Protein AF-A0A2Z6NY82-F1 (afdb_monomer_lite)

Sequence (101 aa):
MTLNSNGKTRANRGSATDPQSLYARKRREKINERLRTLQNLVPNGTKVDISTMLEDAIHYVKFLQLQIKLLSSDDMWMYAAIAYNGLDIGVNLNQKISPPP

Foldseek 3Di:
DDDDPPPPPPPDPDDPPDPVSVVVVVVVVVVVVVLVVLLVVFVNSVVDDPVVSVVSSVVVVVVVVVVVVCVVDPPNVVVVVVVVPDDPPPPPVPDPPDDDD

Structure (mmCIF, N/CA/C/O backbone):
data_AF-A0A2Z6NY82-F1
#
_entry.id   AF-A0A2Z6NY82-F1
#
loop_
_atom_site.group_PDB
_atom_site.id
_atom_site.type_symbol
_atom_site.label_atom_id
_atom_site.label_alt_id
_atom_site.label_comp_id
_atom_site.label_asym_id
_atom_site.label_entity_id
_atom_site.label_seq_id
_atom_site.pdbx_PDB_ins_code
_atom_site.Cartn_x
_atom_site.Cartn_y
_atom_site.Cartn_z
_atom_site.occupancy
_atom_site.B_iso_or_equiv
_atom_site.auth_seq_id
_atom_site.auth_comp_id
_atom_site.auth_asym_id
_atom_site.auth_atom_id
_atom_site.pdbx_PDB_model_num
ATOM 1 N N . MET A 1 1 ? 39.080 10.433 -53.800 1.00 36.03 1 MET A N 1
ATOM 2 C CA . MET A 1 1 ? 39.466 9.612 -52.637 1.00 36.03 1 MET A CA 1
ATOM 3 C C . MET A 1 1 ? 38.560 9.978 -51.467 1.00 36.03 1 MET A C 1
ATOM 5 O O . MET A 1 1 ? 38.538 11.130 -51.069 1.00 36.03 1 MET A O 1
ATOM 9 N N . THR A 1 2 ? 37.742 8.998 -51.068 1.00 39.84 2 THR A N 1
ATOM 10 C CA . THR A 1 2 ? 37.039 8.768 -49.785 1.00 39.84 2 THR A CA 1
ATOM 11 C C . THR A 1 2 ? 36.409 9.939 -49.010 1.00 39.84 2 THR A C 1
ATOM 13 O O . THR A 1 2 ? 37.094 10.697 -48.328 1.00 39.84 2 THR A O 1
ATOM 16 N N . LEU A 1 3 ? 35.070 9.960 -48.986 1.00 50.56 3 LEU A N 1
ATOM 17 C CA . LEU A 1 3 ? 34.261 10.577 -47.928 1.00 50.56 3 LEU A CA 1
ATOM 18 C C . LEU A 1 3 ? 34.318 9.683 -46.676 1.00 50.56 3 LEU A C 1
ATOM 20 O O . LEU A 1 3 ? 33.891 8.531 -46.719 1.00 50.56 3 LEU A O 1
ATOM 24 N N . ASN A 1 4 ? 34.858 10.200 -45.572 1.00 45.88 4 ASN A N 1
ATOM 25 C CA . ASN A 1 4 ? 34.908 9.503 -44.287 1.00 45.88 4 ASN A CA 1
ATOM 26 C C . ASN A 1 4 ? 33.596 9.720 -43.514 1.00 45.88 4 ASN A C 1
ATOM 28 O O . ASN A 1 4 ? 33.412 10.737 -42.845 1.00 45.88 4 ASN A O 1
ATOM 32 N N . SER A 1 5 ? 32.674 8.766 -43.611 1.00 52.88 5 SER A N 1
ATOM 33 C CA . SER A 1 5 ? 31.447 8.724 -42.818 1.00 52.88 5 SER A CA 1
ATOM 34 C C . SER A 1 5 ? 31.715 8.061 -41.463 1.00 52.88 5 SER A C 1
ATOM 36 O O . SER A 1 5 ? 31.555 6.850 -41.314 1.00 52.88 5 SER A O 1
ATOM 38 N N . ASN A 1 6 ? 32.071 8.857 -40.451 1.00 52.19 6 ASN A N 1
ATOM 39 C CA . ASN A 1 6 ? 32.068 8.420 -39.051 1.00 52.19 6 ASN A CA 1
ATOM 40 C C . ASN A 1 6 ? 30.619 8.315 -38.539 1.00 52.19 6 ASN A C 1
ATOM 42 O O . ASN A 1 6 ? 30.135 9.117 -37.739 1.00 52.19 6 ASN A O 1
ATOM 46 N N . GLY A 1 7 ? 29.905 7.309 -39.040 1.00 49.03 7 GLY A N 1
ATOM 47 C CA . GLY A 1 7 ? 28.616 6.885 -38.520 1.00 49.03 7 GLY A CA 1
ATOM 48 C C . GLY A 1 7 ? 28.816 6.218 -37.167 1.00 49.03 7 GLY A C 1
ATOM 49 O O . GLY A 1 7 ? 29.034 5.014 -37.085 1.00 49.03 7 GLY A O 1
ATOM 50 N N . LYS A 1 8 ? 28.737 7.001 -36.088 1.00 53.97 8 LYS A N 1
ATOM 51 C CA . LYS A 1 8 ? 28.560 6.480 -34.732 1.00 53.97 8 LYS A CA 1
ATOM 52 C C . LYS A 1 8 ? 27.236 5.712 -34.718 1.00 53.97 8 LYS A C 1
ATOM 54 O O . LYS A 1 8 ? 26.170 6.313 -34.589 1.00 53.97 8 LYS A O 1
ATOM 59 N N . THR A 1 9 ? 27.294 4.395 -34.902 1.00 53.12 9 THR A N 1
ATOM 60 C CA . THR A 1 9 ? 26.143 3.499 -34.782 1.00 53.12 9 THR A CA 1
ATOM 61 C C . THR A 1 9 ? 25.578 3.653 -33.376 1.00 53.12 9 THR A C 1
ATOM 63 O O . THR A 1 9 ? 26.120 3.117 -32.408 1.00 53.12 9 THR A O 1
ATOM 66 N N . ARG A 1 10 ? 24.507 4.443 -33.243 1.00 59.56 10 ARG A N 1
ATOM 67 C CA . ARG A 1 10 ? 23.651 4.428 -32.058 1.00 59.56 10 ARG A CA 1
ATOM 68 C C . ARG A 1 10 ? 23.214 2.981 -31.880 1.00 59.56 10 ARG A C 1
ATOM 70 O O . ARG A 1 10 ? 22.532 2.451 -32.752 1.00 59.56 10 ARG A O 1
ATOM 77 N N . ALA A 1 11 ? 23.650 2.348 -30.791 1.00 60.00 11 ALA A N 1
ATOM 78 C CA . ALA A 1 11 ? 23.187 1.021 -30.426 1.00 60.00 11 ALA A CA 1
ATOM 79 C C . ALA A 1 11 ? 21.656 1.042 -30.462 1.00 60.00 11 ALA A C 1
ATOM 81 O O . ALA A 1 11 ? 21.012 1.836 -29.769 1.00 60.00 11 ALA A O 1
ATOM 82 N N . ASN A 1 12 ? 21.099 0.237 -31.363 1.00 53.97 12 ASN A N 1
ATOM 83 C CA . ASN A 1 12 ? 19.669 0.070 -31.508 1.00 53.97 12 ASN A CA 1
ATOM 84 C C . ASN A 1 12 ? 19.118 -0.308 -30.125 1.00 53.97 12 ASN A C 1
ATOM 86 O O . ASN A 1 12 ? 19.716 -1.145 -29.447 1.00 53.97 12 ASN A O 1
ATOM 90 N N . ARG A 1 13 ? 18.043 0.347 -29.674 1.00 58.59 13 ARG A N 1
ATOM 91 C CA . ARG A 1 13 ? 17.406 0.120 -28.364 1.00 58.59 13 ARG A CA 1
ATOM 92 C C . ARG A 1 13 ? 16.788 -1.286 -28.323 1.00 58.59 13 ARG A C 1
ATOM 94 O O . ARG A 1 13 ? 15.576 -1.439 -28.411 1.00 58.59 13 ARG A O 1
ATOM 101 N N . GLY A 1 14 ? 17.621 -2.317 -28.250 1.00 60.81 14 GLY A N 1
ATOM 102 C CA . GLY A 1 14 ? 17.203 -3.698 -28.084 1.00 60.81 14 GLY A CA 1
ATOM 103 C C . GLY A 1 14 ? 16.749 -3.920 -26.649 1.00 60.81 14 GLY A C 1
ATOM 104 O O . GLY A 1 14 ? 17.451 -3.553 -25.708 1.00 60.81 14 GLY A O 1
ATOM 105 N N . SER A 1 15 ? 15.568 -4.518 -26.483 1.00 65.00 15 SER A N 1
ATOM 106 C CA . SER A 1 15 ? 15.166 -5.176 -25.236 1.00 65.00 15 SER A CA 1
ATOM 107 C C . SER A 1 15 ? 16.346 -5.999 -24.730 1.00 65.00 15 SER A C 1
ATOM 109 O O . SER A 1 15 ? 16.795 -6.879 -25.455 1.00 65.00 15 SER A O 1
ATOM 111 N N . ALA A 1 16 ? 16.845 -5.733 -23.522 1.00 67.06 16 ALA A N 1
ATOM 112 C CA . ALA A 1 16 ? 17.908 -6.539 -22.936 1.00 67.06 16 ALA A CA 1
ATOM 113 C C . ALA A 1 16 ? 17.456 -8.011 -22.889 1.00 67.06 16 ALA A C 1
ATOM 115 O O . ALA A 1 16 ? 16.518 -8.359 -22.169 1.00 67.06 16 ALA A O 1
ATOM 116 N N . THR A 1 17 ? 18.059 -8.844 -23.737 1.00 78.12 17 THR A N 1
ATOM 117 C CA . THR A 1 17 ? 17.729 -10.268 -23.897 1.00 78.12 17 THR A CA 1
ATOM 118 C C . THR A 1 17 ? 18.581 -11.164 -23.009 1.00 78.12 17 THR A C 1
ATOM 120 O O . THR A 1 17 ? 18.390 -12.378 -23.020 1.00 78.12 17 THR A O 1
ATOM 123 N N . ASP A 1 18 ? 19.527 -10.600 -22.254 1.00 88.44 18 ASP A N 1
ATOM 124 C CA . ASP A 1 18 ? 20.341 -11.392 -21.345 1.00 88.44 18 ASP A CA 1
ATOM 125 C C . ASP A 1 18 ? 19.482 -11.936 -20.178 1.00 88.44 18 ASP A C 1
ATOM 127 O O . ASP A 1 18 ? 18.551 -11.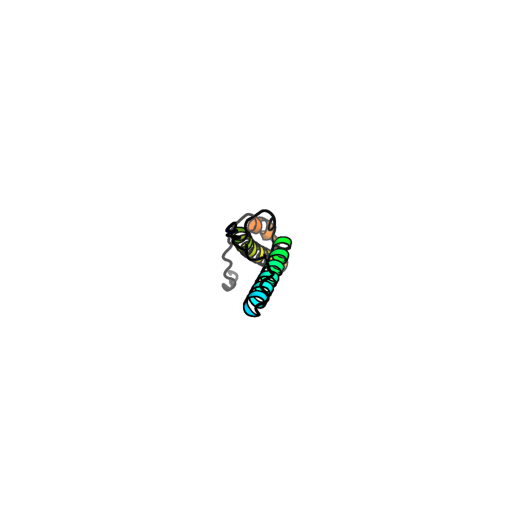260 -19.712 1.00 88.44 18 ASP A O 1
ATOM 131 N N . PRO A 1 19 ? 19.766 -13.156 -19.686 1.00 88.44 19 PRO A N 1
ATOM 132 C CA . PRO A 1 19 ? 18.967 -13.792 -18.639 1.00 88.44 19 PRO A CA 1
ATOM 133 C C . PRO A 1 19 ? 18.842 -12.965 -17.349 1.00 88.44 19 PRO A C 1
ATOM 135 O O . PRO A 1 19 ? 17.794 -12.988 -16.698 1.00 88.44 19 PRO A O 1
ATOM 138 N N . GLN A 1 20 ? 19.882 -12.210 -16.982 1.00 91.69 20 GLN A N 1
ATOM 139 C CA . GLN A 1 20 ? 19.911 -11.402 -15.764 1.00 91.69 20 GLN A CA 1
ATOM 140 C C . GLN A 1 20 ? 18.993 -10.177 -15.887 1.00 91.69 20 GLN A C 1
ATOM 142 O O . GLN A 1 20 ? 18.236 -9.875 -14.959 1.00 91.69 20 GLN A O 1
ATOM 147 N N . SER A 1 21 ? 18.977 -9.515 -17.043 1.00 91.50 21 SER A N 1
ATOM 148 C CA . SER A 1 21 ? 18.058 -8.414 -17.339 1.00 91.50 21 SER A CA 1
ATOM 149 C C . SER A 1 21 ? 16.606 -8.870 -17.403 1.00 91.50 21 SER A C 1
ATOM 151 O O . SER A 1 21 ? 15.730 -8.185 -16.860 1.00 91.50 21 SER A O 1
ATOM 153 N N . LEU A 1 22 ? 16.333 -10.035 -18.001 1.00 92.06 22 LEU A N 1
ATOM 154 C CA . LEU A 1 22 ? 14.991 -10.628 -18.017 1.00 92.06 22 LEU A CA 1
ATOM 155 C C . LEU A 1 22 ? 14.500 -10.934 -16.597 1.00 92.06 22 LEU A C 1
ATOM 157 O O . LEU A 1 22 ? 13.372 -10.579 -16.241 1.00 92.06 22 LEU A O 1
ATOM 161 N N . TYR A 1 23 ? 15.357 -11.518 -15.756 1.00 94.44 23 TYR A N 1
ATOM 162 C CA . TYR A 1 23 ? 15.050 -11.754 -14.346 1.00 94.44 23 TYR A CA 1
ATOM 163 C C . TYR A 1 23 ? 14.776 -10.443 -13.591 1.00 94.44 23 TYR A C 1
ATOM 165 O O . TYR A 1 23 ? 13.758 -10.312 -12.905 1.00 94.44 23 TYR A O 1
ATOM 173 N N . ALA A 1 24 ? 15.636 -9.435 -13.761 1.00 95.38 24 ALA A N 1
ATOM 174 C CA . ALA A 1 24 ? 15.464 -8.127 -13.134 1.00 95.38 24 ALA A CA 1
ATOM 175 C C . ALA A 1 24 ? 14.175 -7.421 -13.589 1.00 95.38 24 ALA A C 1
ATOM 177 O O . ALA A 1 24 ? 13.550 -6.705 -12.801 1.00 95.38 24 ALA A O 1
ATOM 178 N N . ARG A 1 25 ? 13.757 -7.603 -14.849 1.00 94.50 25 ARG A N 1
ATOM 179 C CA . ARG A 1 25 ? 12.475 -7.101 -15.364 1.00 94.50 25 ARG A CA 1
ATOM 180 C C . ARG A 1 25 ? 11.299 -7.812 -14.696 1.00 94.50 25 ARG A C 1
ATOM 182 O O . ARG A 1 25 ? 10.469 -7.134 -14.099 1.00 94.50 25 ARG A O 1
ATOM 189 N N . LYS A 1 26 ? 11.294 -9.149 -14.681 1.00 95.94 26 LYS A N 1
ATOM 190 C CA . LYS A 1 26 ? 10.241 -9.952 -14.035 1.00 95.94 26 LYS A CA 1
ATOM 191 C C . LYS A 1 26 ? 10.083 -9.617 -12.548 1.00 95.94 26 LYS A C 1
ATOM 193 O O . LYS A 1 26 ? 8.969 -9.534 -12.035 1.00 95.94 26 LYS A O 1
ATOM 198 N N . ARG A 1 27 ? 11.194 -9.370 -11.842 1.00 97.62 27 ARG A N 1
ATOM 199 C CA . ARG A 1 27 ? 11.167 -8.913 -10.442 1.00 97.62 27 ARG A CA 1
ATOM 200 C C . ARG A 1 27 ? 10.479 -7.550 -1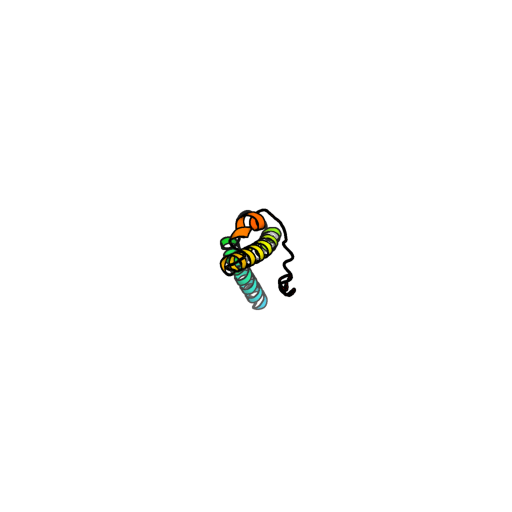0.302 1.00 97.62 27 ARG A C 1
ATOM 202 O O . ARG A 1 27 ? 9.643 -7.395 -9.417 1.00 97.62 27 ARG A O 1
ATOM 209 N N . ARG A 1 28 ? 10.817 -6.580 -11.160 1.00 97.25 28 ARG A N 1
ATOM 210 C CA . ARG A 1 28 ? 10.198 -5.240 -11.163 1.00 97.25 28 ARG A CA 1
ATOM 211 C C . ARG A 1 28 ? 8.710 -5.296 -11.499 1.00 97.25 28 ARG A C 1
ATOM 213 O O . ARG A 1 28 ? 7.926 -4.641 -10.826 1.00 97.25 28 ARG A O 1
ATOM 220 N N . GLU A 1 29 ? 8.319 -6.111 -12.474 1.00 97.75 29 GLU A N 1
ATOM 221 C CA . GLU A 1 29 ? 6.913 -6.335 -12.834 1.00 97.75 29 GLU A CA 1
ATOM 222 C C . GLU A 1 29 ? 6.110 -6.862 -11.638 1.00 97.75 29 GLU A C 1
ATOM 224 O O . GLU A 1 29 ? 5.101 -6.263 -11.277 1.00 97.75 29 GLU A O 1
ATOM 229 N N . LYS A 1 30 ? 6.616 -7.891 -10.943 1.00 97.81 30 LYS A N 1
ATOM 230 C CA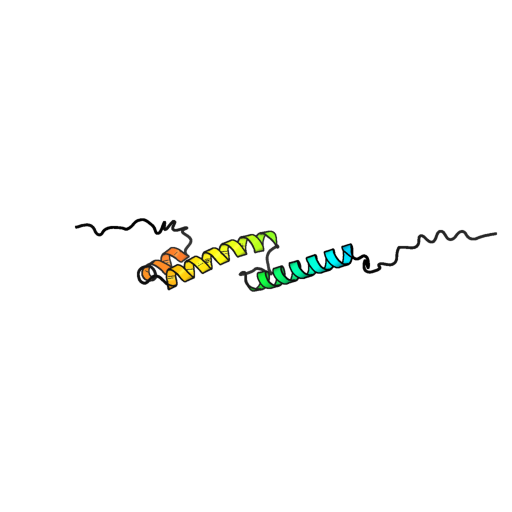 . LYS A 1 30 ? 5.970 -8.445 -9.741 1.00 97.81 30 LYS A CA 1
ATOM 231 C C . LYS A 1 30 ? 5.850 -7.427 -8.599 1.00 97.81 30 LYS A C 1
ATOM 233 O O . LYS A 1 30 ? 4.864 -7.434 -7.866 1.00 97.81 30 LYS A O 1
ATOM 238 N N . ILE A 1 31 ? 6.855 -6.568 -8.412 1.00 97.81 31 ILE A N 1
ATOM 239 C CA . ILE A 1 31 ? 6.798 -5.489 -7.412 1.00 97.81 31 ILE A CA 1
ATOM 240 C C . ILE A 1 31 ? 5.723 -4.469 -7.800 1.00 97.81 31 ILE A C 1
ATOM 242 O O . ILE A 1 31 ? 4.895 -4.115 -6.967 1.00 97.81 31 ILE A O 1
ATOM 246 N N . ASN A 1 32 ? 5.695 -4.043 -9.062 1.00 97.38 32 ASN A N 1
ATOM 247 C CA . ASN A 1 32 ? 4.726 -3.065 -9.551 1.00 97.38 32 ASN A CA 1
ATOM 248 C C . ASN A 1 32 ? 3.287 -3.583 -9.484 1.00 97.38 32 ASN A C 1
ATOM 250 O O . ASN A 1 32 ? 2.385 -2.821 -9.157 1.00 97.38 32 ASN A O 1
ATOM 254 N N . GLU A 1 33 ? 3.065 -4.867 -9.761 1.00 98.25 33 GLU A N 1
ATOM 255 C CA . GLU A 1 33 ? 1.758 -5.506 -9.591 1.00 98.25 33 GLU A CA 1
ATOM 256 C C . GLU A 1 33 ? 1.287 -5.412 -8.135 1.00 98.25 33 GLU A C 1
ATOM 258 O O . GLU A 1 33 ? 0.194 -4.922 -7.863 1.00 98.25 33 GLU A O 1
ATOM 263 N N . ARG A 1 34 ? 2.152 -5.779 -7.181 1.00 97.75 34 ARG A N 1
ATOM 264 C CA . ARG A 1 34 ? 1.842 -5.681 -5.747 1.00 97.75 34 ARG A CA 1
ATOM 265 C C . ARG A 1 34 ? 1.597 -4.244 -5.295 1.00 97.75 34 ARG A C 1
ATOM 267 O O . ARG A 1 34 ? 0.688 -4.019 -4.503 1.00 97.75 34 ARG A O 1
ATOM 274 N N . LEU A 1 35 ? 2.370 -3.283 -5.805 1.00 97.25 35 LEU A N 1
ATOM 275 C CA . LEU A 1 35 ? 2.161 -1.862 -5.520 1.00 97.25 35 LEU A CA 1
ATOM 276 C C . LEU A 1 35 ? 0.800 -1.383 -6.034 1.00 97.25 35 LEU A C 1
ATOM 278 O O . LEU A 1 35 ? 0.093 -0.710 -5.296 1.00 97.25 35 LEU A O 1
ATOM 282 N N . ARG A 1 36 ? 0.390 -1.775 -7.246 1.00 96.75 36 ARG A N 1
ATOM 283 C CA . ARG A 1 36 ? -0.939 -1.438 -7.789 1.00 96.75 36 ARG A CA 1
ATOM 284 C C . ARG A 1 36 ? -2.068 -2.034 -6.956 1.00 96.75 36 ARG A C 1
ATOM 286 O O . ARG A 1 36 ? -3.052 -1.353 -6.693 1.00 96.75 36 ARG A O 1
ATOM 293 N N . THR A 1 37 ? -1.927 -3.284 -6.519 1.00 97.62 37 THR A N 1
ATOM 294 C CA . THR A 1 37 ? -2.906 -3.895 -5.612 1.00 97.62 37 THR A CA 1
ATOM 295 C C . THR A 1 37 ? -2.999 -3.108 -4.309 1.00 97.62 37 THR A C 1
ATOM 297 O O . THR A 1 37 ? -4.100 -2.790 -3.873 1.00 97.62 37 THR A O 1
ATOM 300 N N . LEU A 1 38 ? -1.862 -2.734 -3.718 1.00 97.25 38 LEU A N 1
ATOM 301 C CA . LEU A 1 38 ? -1.838 -1.942 -2.491 1.00 97.25 38 LEU A CA 1
ATOM 302 C C . LEU A 1 38 ? -2.494 -0.563 -2.675 1.00 97.25 38 LEU A C 1
ATOM 304 O O . LEU A 1 38 ? -3.300 -0.170 -1.838 1.00 97.25 38 LEU A O 1
ATOM 308 N N . GLN A 1 39 ? -2.234 0.124 -3.792 1.00 96.38 39 GLN A N 1
ATOM 309 C CA . GLN A 1 39 ? -2.852 1.418 -4.122 1.00 96.38 39 GLN A CA 1
ATOM 310 C C . GLN A 1 39 ? -4.384 1.379 -4.107 1.00 96.38 39 GLN A C 1
ATOM 312 O O . GLN A 1 39 ? -5.010 2.365 -3.732 1.00 96.38 39 GLN A O 1
ATOM 317 N N . ASN A 1 40 ? -4.979 0.252 -4.507 1.00 95.62 40 ASN A N 1
ATOM 318 C CA . ASN A 1 40 ? -6.432 0.076 -4.530 1.00 95.62 40 ASN A CA 1
ATOM 319 C C . ASN A 1 40 ? -7.020 -0.289 -3.158 1.00 95.62 40 ASN A C 1
ATOM 321 O O . ASN A 1 40 ? -8.225 -0.154 -2.962 1.00 95.62 40 ASN A O 1
ATOM 325 N N . LEU A 1 41 ? -6.197 -0.788 -2.233 1.00 96.44 41 LEU A N 1
ATOM 326 C CA . LEU A 1 41 ? -6.624 -1.198 -0.893 1.00 96.44 41 LEU A CA 1
ATOM 327 C C . LEU A 1 41 ? -6.460 -0.081 0.142 1.00 96.44 41 LEU A C 1
ATOM 329 O O . LEU A 1 41 ? -7.202 -0.044 1.119 1.00 96.44 41 LEU A O 1
ATOM 333 N N . VAL A 1 42 ? -5.483 0.807 -0.050 1.00 94.94 42 VAL A N 1
ATOM 334 C CA . VAL A 1 42 ? -5.182 1.897 0.883 1.00 94.94 42 VAL A CA 1
ATOM 335 C C . VAL A 1 42 ? -6.010 3.137 0.523 1.00 94.94 42 VAL A C 1
ATOM 337 O O . VAL A 1 42 ? -6.019 3.547 -0.643 1.00 94.94 42 VAL A O 1
ATOM 340 N N . PRO A 1 43 ? -6.673 3.790 1.494 1.00 94.00 43 PRO A N 1
ATOM 341 C CA . PRO A 1 43 ? -7.349 5.062 1.263 1.00 94.00 43 PRO A CA 1
ATOM 342 C C . PRO A 1 43 ? -6.395 6.091 0.651 1.00 94.00 43 PRO A C 1
ATOM 344 O O . PRO A 1 43 ? -5.292 6.289 1.141 1.00 94.00 43 PRO A O 1
ATOM 347 N N . ASN A 1 44 ? -6.811 6.756 -0.429 1.00 91.62 44 ASN A N 1
ATOM 348 C CA . ASN A 1 44 ? -5.987 7.722 -1.172 1.00 91.62 44 ASN A CA 1
ATOM 349 C C . ASN A 1 44 ? -4.651 7.178 -1.733 1.00 91.62 44 ASN A C 1
ATOM 351 O O . ASN A 1 44 ? -3.839 7.976 -2.203 1.00 91.62 44 ASN A O 1
ATOM 355 N N . GLY A 1 45 ? -4.438 5.857 -1.791 1.00 90.38 45 GLY A N 1
ATOM 356 C CA . GLY A 1 45 ? -3.157 5.258 -2.195 1.00 90.38 45 GLY A CA 1
ATOM 357 C C . GLY A 1 45 ? -2.673 5.627 -3.606 1.00 90.38 45 GLY A C 1
ATOM 358 O O . GLY A 1 45 ? -1.475 5.621 -3.872 1.00 90.38 45 GLY A O 1
ATOM 359 N N . THR A 1 46 ? -3.569 6.011 -4.520 1.00 93.88 46 THR A N 1
ATOM 360 C CA . THR A 1 46 ? -3.209 6.464 -5.878 1.00 93.88 46 THR A CA 1
ATOM 361 C C . THR A 1 46 ? -2.800 7.938 -5.963 1.00 93.88 46 THR A C 1
ATOM 363 O O . THR A 1 46 ? -2.350 8.374 -7.021 1.00 93.88 46 THR A O 1
ATOM 366 N N . LYS A 1 47 ? -3.021 8.729 -4.905 1.00 94.38 47 LYS A N 1
ATOM 367 C CA . LYS A 1 47 ? -2.821 10.192 -4.894 1.00 94.38 47 LYS A CA 1
ATOM 368 C C . LYS A 1 47 ? -1.538 10.627 -4.185 1.00 94.38 47 LYS A C 1
ATOM 370 O O . LYS A 1 47 ? -1.209 11.808 -4.222 1.00 94.38 47 LYS A O 1
ATOM 375 N N . VAL A 1 48 ? -0.845 9.695 -3.541 1.00 94.81 48 VAL A N 1
ATOM 376 C CA . VAL A 1 48 ? 0.374 9.941 -2.765 1.00 94.81 48 VAL A CA 1
ATOM 377 C C . VAL A 1 48 ? 1.560 9.198 -3.378 1.00 94.81 48 VAL A C 1
ATOM 379 O O . VAL A 1 48 ? 1.394 8.295 -4.202 1.00 94.81 48 VAL A O 1
ATOM 382 N N . ASP A 1 49 ? 2.776 9.595 -3.010 1.00 97.06 49 ASP A N 1
ATOM 383 C CA . ASP A 1 49 ? 3.983 8.879 -3.413 1.00 97.06 49 ASP A CA 1
ATOM 384 C C . ASP A 1 49 ? 4.088 7.507 -2.719 1.00 97.06 49 ASP A C 1
ATOM 386 O O . ASP A 1 49 ? 3.382 7.212 -1.755 1.00 97.06 49 ASP A O 1
ATOM 390 N N . ILE A 1 50 ? 4.990 6.648 -3.205 1.00 96.19 50 ILE A N 1
ATOM 391 C CA . ILE A 1 50 ? 5.132 5.274 -2.697 1.00 96.19 50 ILE A CA 1
ATOM 392 C C . ILE A 1 50 ? 5.524 5.253 -1.215 1.00 96.19 50 ILE A C 1
ATOM 394 O O . ILE A 1 50 ? 5.053 4.378 -0.496 1.00 96.19 50 ILE A O 1
ATOM 398 N N . SER A 1 51 ? 6.373 6.176 -0.754 1.00 97.25 51 SER A N 1
ATOM 399 C CA . SER A 1 51 ? 6.809 6.190 0.645 1.00 97.25 51 SER A CA 1
ATOM 400 C C . SER A 1 51 ? 5.630 6.507 1.553 1.00 97.25 51 SER A C 1
ATOM 402 O O . SER A 1 51 ? 5.350 5.751 2.480 1.00 97.25 51 SER A O 1
ATOM 404 N N . THR A 1 52 ? 4.897 7.573 1.230 1.00 96.94 52 THR A N 1
ATOM 405 C CA . THR A 1 52 ? 3.690 7.961 1.964 1.00 96.94 52 THR A CA 1
ATOM 406 C C . THR A 1 52 ? 2.627 6.862 1.915 1.00 96.94 52 THR A C 1
ATOM 408 O O . THR A 1 52 ? 2.088 6.494 2.950 1.00 96.94 52 THR A O 1
ATOM 411 N N . MET A 1 53 ? 2.392 6.236 0.754 1.00 97.44 53 MET A N 1
ATOM 412 C CA . MET A 1 53 ? 1.435 5.127 0.630 1.00 97.44 53 MET A CA 1
ATOM 413 C C . MET A 1 53 ? 1.781 3.943 1.544 1.00 97.44 53 MET A C 1
ATOM 415 O O . MET A 1 53 ? 0.885 3.297 2.085 1.00 97.44 53 MET A O 1
ATOM 419 N N . LEU A 1 54 ? 3.068 3.611 1.678 1.00 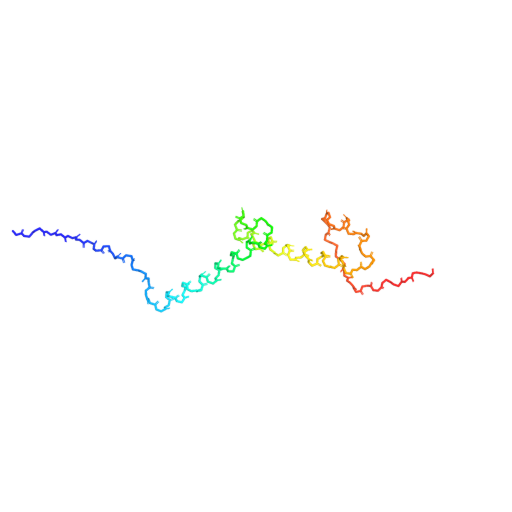97.56 54 LEU A N 1
ATOM 420 C CA . LEU A 1 54 ? 3.502 2.507 2.533 1.00 97.56 54 LEU A CA 1
ATOM 421 C C . LEU A 1 54 ? 3.294 2.829 4.017 1.00 97.56 54 LEU A C 1
ATOM 423 O O . LEU A 1 54 ? 2.874 1.946 4.763 1.00 97.56 54 LEU A O 1
ATOM 427 N N . GLU A 1 55 ? 3.525 4.075 4.428 1.00 95.88 55 GLU A N 1
ATOM 428 C CA . GLU A 1 55 ? 3.234 4.544 5.787 1.00 95.88 55 GLU A CA 1
ATOM 429 C C . GLU A 1 55 ? 1.720 4.536 6.065 1.00 95.88 55 GLU A C 1
ATOM 431 O O . GLU A 1 55 ? 1.255 3.978 7.062 1.00 95.88 55 GLU A O 1
ATOM 436 N N . ASP A 1 56 ? 0.922 5.063 5.135 1.00 95.31 56 ASP A N 1
ATOM 437 C CA . ASP A 1 56 ? -0.542 5.073 5.221 1.00 95.31 56 ASP A CA 1
ATOM 438 C C . ASP A 1 56 ? -1.122 3.655 5.262 1.00 95.31 56 ASP A C 1
ATOM 440 O O . ASP A 1 56 ? -2.090 3.395 5.979 1.00 95.31 56 ASP A O 1
ATOM 444 N N . ALA A 1 57 ? -0.511 2.700 4.554 1.00 97.06 57 ALA A N 1
ATOM 445 C CA . ALA A 1 57 ? -0.909 1.297 4.609 1.00 97.06 57 ALA A CA 1
ATOM 446 C C . ALA A 1 57 ? -0.760 0.713 6.021 1.00 97.06 57 ALA A C 1
ATOM 448 O O . ALA A 1 57 ? -1.641 -0.016 6.482 1.00 97.06 57 ALA A O 1
ATOM 449 N N . ILE A 1 58 ? 0.331 1.040 6.723 1.00 95.50 58 ILE A N 1
ATOM 450 C CA . ILE A 1 58 ? 0.564 0.587 8.102 1.00 95.50 58 ILE A CA 1
ATOM 451 C C . ILE A 1 58 ? -0.511 1.165 9.024 1.00 95.50 58 ILE A C 1
ATOM 453 O O . ILE A 1 58 ? -1.115 0.426 9.809 1.00 95.50 58 ILE A O 1
ATOM 457 N N . HIS A 1 59 ? -0.784 2.465 8.910 1.00 92.44 59 HIS A N 1
ATOM 458 C CA . HIS A 1 59 ? -1.838 3.122 9.681 1.00 92.44 59 HIS A CA 1
ATOM 459 C C . HIS A 1 59 ? -3.216 2.524 9.396 1.00 92.44 59 HIS A C 1
ATOM 461 O O . HIS A 1 59 ? -3.970 2.249 10.330 1.00 92.44 59 HIS A O 1
ATOM 467 N N . TYR A 1 60 ? -3.526 2.245 8.130 1.00 95.75 60 TYR A N 1
ATOM 468 C CA . TYR A 1 60 ? -4.808 1.670 7.746 1.00 95.75 60 TYR A CA 1
ATOM 469 C C . TYR A 1 60 ? -5.000 0.250 8.295 1.00 95.75 60 TYR A C 1
ATOM 471 O O . TYR A 1 60 ? -6.075 -0.072 8.794 1.00 95.75 60 TYR A O 1
ATOM 479 N N . VAL A 1 61 ? -3.954 -0.585 8.307 1.00 95.62 61 VAL A N 1
ATOM 480 C CA . VAL A 1 61 ? -4.021 -1.917 8.936 1.00 95.62 61 VAL A CA 1
ATOM 481 C C . VAL A 1 61 ? -4.280 -1.810 10.439 1.00 95.62 61 VAL A C 1
ATOM 483 O O . VAL A 1 61 ? -5.157 -2.507 10.949 1.00 95.62 61 VAL A O 1
ATOM 486 N N . LYS A 1 62 ? -3.573 -0.919 11.150 1.00 89.19 62 LYS A N 1
ATOM 487 C CA . LYS A 1 62 ? -3.811 -0.684 12.587 1.00 89.19 62 LYS A CA 1
ATOM 488 C C . LYS A 1 62 ? -5.242 -0.205 12.847 1.00 89.19 62 LYS A C 1
ATOM 490 O O . LYS A 1 62 ? -5.901 -0.694 13.762 1.00 89.19 62 LYS A O 1
ATOM 495 N N . PHE A 1 63 ? -5.742 0.699 12.007 1.00 89.12 63 PHE A N 1
ATOM 496 C CA . PHE A 1 63 ? -7.118 1.182 12.068 1.00 89.12 63 PHE A CA 1
ATOM 497 C C . PHE A 1 63 ? -8.139 0.052 11.872 1.00 89.12 63 PHE A C 1
ATOM 499 O O . PHE A 1 63 ? -9.074 -0.071 12.661 1.00 89.12 63 PHE A O 1
ATOM 506 N N . LEU A 1 64 ? -7.949 -0.814 10.871 1.00 91.62 64 LEU A N 1
ATOM 507 C CA . LEU A 1 64 ? -8.830 -1.963 10.635 1.00 91.62 64 LEU A CA 1
ATOM 508 C C . LEU A 1 64 ? -8.790 -2.975 11.791 1.00 91.62 64 LEU A C 1
ATOM 510 O O . LEU A 1 64 ? -9.825 -3.516 12.170 1.00 91.62 64 LEU A O 1
ATOM 514 N N . GLN A 1 65 ? -7.621 -3.214 12.390 1.00 86.88 65 GLN A N 1
ATOM 515 C CA . GLN A 1 65 ? -7.504 -4.069 13.576 1.00 86.88 65 GLN A CA 1
ATOM 516 C C . GLN A 1 65 ? -8.264 -3.490 14.774 1.00 86.88 65 GLN A C 1
ATOM 518 O O . GLN A 1 65 ? -8.952 -4.227 15.483 1.00 86.88 65 GLN A O 1
ATOM 523 N N . LEU A 1 66 ? -8.176 -2.173 14.982 1.00 84.75 66 LEU A N 1
ATOM 524 C CA . LEU A 1 66 ? -8.933 -1.485 16.024 1.00 84.75 66 LEU A CA 1
ATOM 525 C C . LEU A 1 66 ? -10.440 -1.583 15.775 1.00 84.75 66 LEU A C 1
ATOM 527 O O . LEU A 1 66 ? -11.175 -1.904 16.707 1.00 84.75 66 LEU A O 1
ATOM 531 N N . GLN A 1 67 ? -10.881 -1.365 14.529 1.00 84.81 67 GLN A N 1
ATOM 532 C CA . GLN A 1 67 ? -12.273 -1.566 14.123 1.00 84.81 67 GLN A CA 1
ATOM 533 C C . GLN A 1 67 ? -12.730 -2.971 14.512 1.00 84.81 67 GLN A C 1
ATOM 535 O O . GLN A 1 67 ? -13.649 -3.100 15.306 1.00 84.81 67 GLN A O 1
ATOM 540 N N . ILE A 1 68 ? -12.044 -4.026 14.059 1.00 85.44 68 ILE A N 1
ATOM 541 C CA . ILE A 1 68 ? -12.414 -5.417 14.375 1.00 85.44 68 ILE A CA 1
ATOM 542 C C . ILE A 1 68 ? -12.509 -5.646 15.886 1.00 85.44 68 ILE A C 1
ATOM 544 O O . ILE A 1 68 ? -13.470 -6.257 16.348 1.00 85.44 68 ILE A O 1
ATOM 548 N N . LYS A 1 69 ? -11.546 -5.144 16.668 1.00 80.06 69 LYS A N 1
ATOM 549 C CA . LYS A 1 69 ? -11.548 -5.295 18.129 1.00 80.06 69 LYS A CA 1
ATOM 550 C C . LYS A 1 69 ? -12.750 -4.607 18.777 1.00 80.06 69 LYS A C 1
ATOM 552 O O . LYS A 1 69 ? -13.365 -5.192 19.662 1.00 80.06 69 LYS A O 1
ATOM 557 N N . LEU A 1 70 ? -13.091 -3.399 18.326 1.00 77.44 70 LEU A N 1
ATOM 558 C CA . LEU A 1 70 ? -14.306 -2.700 18.743 1.00 77.44 70 LEU A CA 1
ATOM 559 C C . LEU A 1 70 ? -15.548 -3.504 18.372 1.00 77.44 70 LEU A C 1
ATOM 561 O O . LEU A 1 70 ? -16.405 -3.696 19.225 1.00 77.44 70 LEU A O 1
ATOM 565 N N . LEU A 1 71 ? -15.602 -4.017 17.137 1.00 80.44 71 LEU A N 1
ATOM 566 C CA . LEU A 1 71 ? -16.750 -4.777 16.659 1.00 80.44 71 LEU A CA 1
ATOM 567 C C . LEU A 1 71 ? -16.889 -6.165 17.333 1.00 80.44 71 LEU A C 1
ATOM 569 O O . LEU A 1 71 ? -17.911 -6.829 17.211 1.00 80.44 71 LEU A O 1
ATOM 573 N N . SER A 1 72 ? -15.848 -6.657 18.001 1.00 78.50 72 SER A N 1
ATOM 574 C CA . SER A 1 72 ? -15.841 -8.003 18.596 1.00 78.50 72 SER A CA 1
ATOM 575 C C . SER A 1 72 ? -15.987 -7.991 20.118 1.00 78.50 72 SER A C 1
ATOM 577 O O . SER A 1 72 ? -15.978 -9.055 20.728 1.00 78.50 72 SER A O 1
ATOM 579 N N . SER A 1 73 ? -16.061 -6.814 20.745 1.00 69.69 73 SER A N 1
ATOM 580 C CA . SER A 1 73 ? -16.059 -6.669 22.202 1.00 69.69 73 SER A CA 1
ATOM 581 C C . SER A 1 73 ? -17.379 -6.083 22.684 1.00 69.69 73 SER A C 1
ATOM 583 O O . SER A 1 73 ? -17.578 -4.875 22.555 1.00 69.69 73 SER A O 1
ATOM 585 N N . ASP A 1 74 ? -18.237 -6.920 23.276 1.00 62.47 74 ASP A N 1
ATOM 586 C CA . ASP A 1 74 ? -19.578 -6.553 23.766 1.00 62.47 74 ASP A CA 1
ATOM 587 C C . ASP A 1 74 ? -19.574 -5.297 24.664 1.00 62.47 74 ASP A C 1
ATOM 589 O O . ASP A 1 74 ? -20.464 -4.456 24.548 1.00 62.47 74 ASP A O 1
ATOM 593 N N . ASP A 1 75 ? -18.518 -5.091 25.459 1.00 60.91 75 ASP A N 1
ATOM 594 C CA . ASP A 1 75 ? -18.392 -3.951 26.382 1.00 60.91 75 ASP A CA 1
ATOM 595 C C . ASP A 1 75 ? -17.820 -2.671 25.735 1.00 60.91 75 ASP A C 1
ATOM 597 O O . ASP A 1 75 ? -18.007 -1.563 26.242 1.00 60.91 75 ASP A O 1
ATOM 601 N N . MET A 1 76 ? -17.088 -2.788 24.620 1.00 60.00 76 MET A N 1
ATOM 602 C CA . MET A 1 76 ? -16.299 -1.674 24.062 1.00 60.00 76 MET A CA 1
ATOM 603 C C . MET A 1 76 ? -17.030 -0.908 22.953 1.00 60.00 76 MET A C 1
ATOM 605 O O . MET A 1 76 ? -16.691 0.246 22.680 1.00 60.00 76 MET A O 1
ATOM 609 N N . TRP A 1 77 ? -18.066 -1.505 22.358 1.00 63.44 77 TRP A N 1
ATOM 610 C CA . TRP A 1 77 ? -18.925 -0.871 21.353 1.00 63.44 77 TRP A CA 1
ATOM 611 C C . TRP A 1 77 ? -19.500 0.474 21.803 1.00 63.44 77 TRP A C 1
ATOM 613 O O . TRP A 1 77 ? -19.577 1.412 21.011 1.00 63.44 77 TRP A O 1
ATOM 623 N N . MET A 1 78 ? -19.842 0.597 23.088 1.00 60.25 78 MET A N 1
ATOM 624 C CA . MET A 1 78 ? -20.397 1.830 23.651 1.00 60.25 78 MET A CA 1
ATOM 625 C C . MET A 1 78 ? -19.377 2.984 23.672 1.00 60.25 78 MET A C 1
ATOM 627 O O . MET A 1 78 ? -19.755 4.149 23.566 1.00 60.25 78 MET A O 1
ATOM 631 N N . TYR A 1 79 ? -18.078 2.677 23.727 1.00 62.66 79 TYR A N 1
ATOM 632 C CA . TYR A 1 79 ? -16.988 3.661 23.724 1.00 62.66 79 TYR A CA 1
ATOM 633 C C . TYR A 1 79 ? -16.376 3.884 22.332 1.00 62.66 79 TYR A C 1
ATOM 635 O O . TYR A 1 79 ? -15.457 4.694 22.176 1.00 62.66 79 TYR A O 1
ATOM 643 N N . ALA A 1 80 ? -16.899 3.206 21.305 1.00 60.62 80 ALA A N 1
ATOM 644 C CA . ALA A 1 80 ? -16.371 3.243 19.945 1.00 60.62 80 ALA A CA 1
ATOM 645 C C . ALA A 1 80 ? -16.293 4.672 19.385 1.00 60.62 80 ALA A C 1
ATOM 647 O O . ALA A 1 80 ? -15.266 5.067 18.839 1.00 60.62 80 ALA A O 1
ATOM 648 N N . ALA A 1 81 ? -17.336 5.483 19.598 1.00 57.78 81 ALA A N 1
ATOM 649 C CA . ALA A 1 81 ? -17.405 6.861 19.108 1.00 57.78 81 ALA A CA 1
ATOM 650 C C . ALA A 1 81 ? -16.293 7.778 19.660 1.00 57.78 81 ALA A C 1
ATOM 652 O O . ALA A 1 81 ? -15.918 8.746 19.003 1.00 57.78 81 ALA A O 1
ATOM 653 N N . ILE A 1 82 ? -15.736 7.473 20.837 1.00 59.16 82 ILE A N 1
ATOM 654 C CA . ILE A 1 82 ? -14.648 8.249 21.454 1.00 59.16 82 ILE A CA 1
ATOM 655 C C . ILE A 1 82 ? -13.287 7.755 20.943 1.00 59.16 82 ILE A C 1
ATOM 657 O O . ILE A 1 82 ? -12.413 8.565 20.640 1.00 59.16 82 ILE A O 1
ATOM 661 N N . ALA A 1 83 ? -13.124 6.440 20.771 1.00 57.94 83 ALA A N 1
ATOM 662 C CA . ALA A 1 83 ? -11.881 5.830 20.296 1.00 57.94 83 ALA A CA 1
ATOM 663 C C . ALA A 1 83 ? -11.526 6.207 18.842 1.00 57.94 83 ALA A C 1
ATOM 665 O O . ALA A 1 83 ? -10.348 6.306 18.504 1.00 57.94 83 ALA A O 1
ATOM 666 N N . TYR A 1 84 ? -12.521 6.462 17.982 1.00 53.72 84 TYR A N 1
ATOM 667 C CA . TYR A 1 84 ? -12.284 6.830 16.578 1.00 53.72 84 TYR A CA 1
ATOM 668 C C . TYR A 1 84 ? -11.695 8.236 16.375 1.00 53.72 84 TYR A C 1
ATOM 670 O O . TYR A 1 84 ? -11.087 8.487 15.337 1.00 53.72 84 TYR A O 1
ATOM 678 N N . ASN A 1 85 ? -11.819 9.139 17.354 1.00 54.38 85 ASN A N 1
ATOM 679 C CA . ASN A 1 85 ? -11.433 10.551 17.224 1.00 54.38 85 ASN A CA 1
ATOM 680 C C . ASN A 1 85 ? -9.976 10.861 17.629 1.00 54.38 85 ASN A C 1
ATOM 682 O O . ASN A 1 85 ? -9.646 12.012 17.906 1.00 54.38 85 ASN A O 1
ATOM 686 N N . GLY A 1 86 ? -9.085 9.863 17.614 1.00 52.19 86 GLY A N 1
ATOM 687 C CA . GLY A 1 86 ? -7.637 10.107 17.623 1.00 52.19 86 GLY A CA 1
ATOM 688 C C . GLY A 1 86 ? -6.916 9.935 18.960 1.00 52.19 86 GLY A C 1
ATOM 689 O O . GLY A 1 86 ? -5.975 10.677 19.228 1.00 52.19 86 GLY A O 1
ATOM 690 N N . LEU A 1 87 ? -7.283 8.944 19.779 1.00 48.06 87 LEU A N 1
ATOM 691 C CA . LEU A 1 87 ? -6.468 8.559 20.933 1.00 48.06 87 LEU A CA 1
ATOM 692 C C . LEU A 1 87 ? -5.943 7.136 20.754 1.00 48.06 87 LEU A C 1
ATOM 694 O O . LEU A 1 87 ? -6.710 6.182 20.641 1.00 48.06 87 LEU A O 1
ATOM 698 N N . ASP A 1 88 ? -4.619 7.017 20.740 1.00 50.81 88 ASP A N 1
ATOM 699 C CA . ASP A 1 88 ? -3.877 5.770 20.877 1.00 50.81 88 ASP A CA 1
ATOM 700 C C . ASP A 1 88 ? -4.185 5.204 22.278 1.00 50.81 88 ASP A C 1
ATOM 702 O O . ASP A 1 88 ? -3.486 5.465 23.259 1.00 50.81 88 ASP A O 1
ATOM 706 N N . ILE A 1 89 ? -5.334 4.535 22.430 1.00 51.50 89 ILE A N 1
ATOM 707 C CA . ILE A 1 89 ? -5.705 3.899 23.692 1.00 51.50 89 ILE A CA 1
ATOM 708 C C . ILE A 1 89 ? -4.780 2.695 23.825 1.00 51.50 89 ILE A C 1
ATOM 710 O O . ILE A 1 89 ? -5.029 1.631 23.256 1.00 51.50 89 ILE A O 1
ATOM 714 N N . GLY A 1 90 ? -3.703 2.878 24.58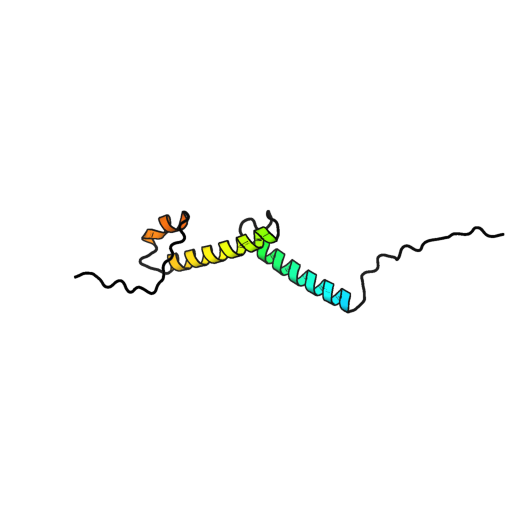9 1.00 49.12 90 GLY A N 1
ATOM 715 C CA . GLY A 1 90 ? -2.815 1.830 25.079 1.00 49.12 90 GLY A CA 1
ATOM 716 C C . GLY A 1 90 ? -3.546 0.857 26.005 1.00 49.12 90 GLY A C 1
ATOM 717 O O . GLY A 1 90 ? -3.205 0.726 27.177 1.00 49.12 90 GLY A O 1
ATOM 718 N N . VAL A 1 91 ? -4.564 0.160 25.494 1.00 50.22 91 VAL A N 1
ATOM 719 C CA . VAL A 1 91 ? -5.230 -0.947 26.179 1.00 50.22 91 VAL A CA 1
ATOM 720 C C . VAL A 1 91 ? -4.291 -2.145 26.165 1.00 50.22 91 VAL A C 1
ATOM 722 O O . VAL A 1 91 ? -4.361 -3.024 25.303 1.00 50.22 91 VAL A O 1
ATOM 725 N N . ASN A 1 92 ? -3.393 -2.169 27.148 1.00 44.72 92 ASN A N 1
ATOM 726 C CA . ASN A 1 92 ? -2.762 -3.393 27.606 1.00 44.72 92 ASN A CA 1
ATOM 727 C C . ASN A 1 92 ? -3.873 -4.315 28.144 1.00 44.72 92 ASN A C 1
ATOM 729 O O . ASN A 1 92 ? -4.423 -4.085 29.216 1.00 44.72 92 ASN A O 1
ATOM 733 N N . LEU A 1 93 ? -4.236 -5.336 27.363 1.00 51.25 93 LEU A N 1
ATOM 734 C CA . LEU A 1 93 ? -5.323 -6.286 27.648 1.00 51.25 93 LEU A CA 1
ATOM 735 C C . LEU A 1 93 ? -5.091 -7.193 28.881 1.00 51.25 93 LEU A C 1
ATOM 737 O O . LEU A 1 93 ? -5.909 -8.073 29.130 1.00 51.25 93 LEU A O 1
ATOM 741 N N . ASN A 1 94 ? -4.007 -7.024 29.650 1.00 44.47 94 ASN A N 1
ATOM 742 C CA . ASN A 1 94 ? -3.604 -7.995 30.676 1.00 44.47 94 ASN A CA 1
ATOM 743 C C . ASN A 1 94 ? -3.841 -7.560 32.129 1.00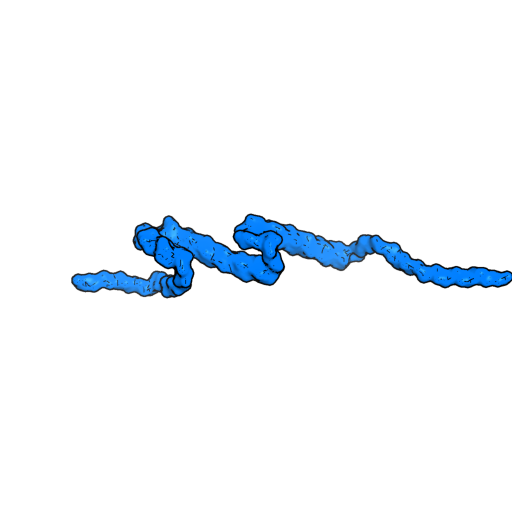 44.47 94 ASN A C 1
ATOM 745 O O . ASN A 1 94 ? -3.506 -8.320 33.039 1.00 44.47 94 ASN A O 1
ATOM 749 N N . GLN A 1 95 ? -4.444 -6.401 32.398 1.00 42.50 95 GLN A N 1
ATOM 750 C CA . GLN A 1 95 ? -4.907 -6.101 33.754 1.00 42.50 95 GLN A CA 1
ATOM 751 C C . GLN A 1 95 ? -6.341 -6.596 33.933 1.00 42.50 95 GLN A C 1
ATOM 753 O O . GLN A 1 95 ? -7.299 -5.933 33.547 1.00 42.50 95 GLN A O 1
ATOM 758 N N . LYS A 1 96 ? -6.477 -7.781 34.547 1.00 49.16 96 LYS A N 1
ATOM 759 C CA . LYS A 1 96 ? -7.727 -8.212 35.180 1.00 49.16 96 LYS A CA 1
ATOM 760 C C . LYS A 1 96 ? -8.123 -7.152 36.207 1.00 49.16 96 LYS A C 1
ATOM 762 O O . LYS A 1 96 ? -7.567 -7.116 37.301 1.00 49.16 96 LYS A O 1
ATOM 767 N N . ILE A 1 97 ? -9.064 -6.291 35.846 1.00 47.38 97 ILE A N 1
ATOM 768 C CA . ILE A 1 97 ? -9.704 -5.384 36.792 1.00 47.38 97 ILE A CA 1
ATOM 769 C C . ILE A 1 97 ? -10.618 -6.265 37.647 1.00 47.38 97 ILE A C 1
ATOM 771 O O . ILE A 1 97 ? -11.649 -6.743 37.177 1.00 47.38 97 ILE A O 1
ATOM 775 N N . SER A 1 98 ? -10.195 -6.574 38.875 1.00 41.56 98 SER A N 1
ATOM 776 C CA . SER A 1 98 ? -11.084 -7.194 39.857 1.00 41.56 98 SER A CA 1
ATOM 777 C C . SER A 1 98 ? -12.173 -6.189 40.238 1.00 41.56 98 SER A C 1
ATOM 779 O O . SER A 1 98 ? -11.839 -5.019 40.450 1.00 41.56 98 SER A O 1
ATOM 781 N N . PRO A 1 99 ? -13.441 -6.606 40.374 1.00 36.59 99 PRO A N 1
ATOM 782 C CA . PRO A 1 99 ? -14.473 -5.708 40.869 1.00 36.59 99 PRO A CA 1
ATOM 783 C C . PRO A 1 99 ? -14.153 -5.296 42.323 1.00 36.59 99 PRO A C 1
ATOM 785 O O . PRO A 1 99 ? -13.747 -6.156 43.112 1.00 36.59 99 PRO A O 1
ATOM 788 N N . PRO A 1 100 ? -14.267 -4.001 42.679 1.00 38.75 100 PRO A N 1
ATOM 789 C CA . PRO A 1 100 ? -14.203 -3.553 44.070 1.00 38.75 100 PRO A CA 1
ATOM 790 C C . PRO A 1 100 ? -15.431 -4.058 44.863 1.00 38.75 100 PRO A C 1
ATOM 792 O O . PRO A 1 100 ? -16.413 -4.454 44.231 1.00 38.75 100 PRO A O 1
ATOM 795 N N . PRO A 1 101 ? -15.341 -4.106 46.210 1.00 50.50 101 PRO A N 1
ATOM 796 C CA . PRO A 1 101 ? -16.237 -4.875 47.085 1.00 50.50 101 PRO A CA 1
ATOM 797 C C . PRO A 1 101 ? -17.709 -4.457 47.044 1.00 50.50 101 PRO A C 1
ATOM 799 O O . PRO A 1 101 ? -17.987 -3.258 46.818 1.00 50.50 101 PRO A O 1
#

Radius of gyration: 27.79 Å; chains: 1; bounding box: 60×24×100 Å

Secondary structure (DSSP, 8-state):
-----------------SHHHHHHHHHHHHHHHHHHHHHHHSTTTTTS-HHHHHHHHHHHHHHHHHHHHHHT-TTTGGGHHHHTTT------TT---PPP-

InterPro domains:
  IPR011598 Myc-type, basic helix-loop-helix (bHLH) domain [PF00010] (25-65)
  IPR011598 Myc-type, basic helix-loop-helix (bHLH) domain [PS50888] (15-64)
  IPR011598 Myc-type, basic helix-loop-helix (bHLH) domain [SM00353] (21-70)
  IPR036638 Helix-loop-helix DNA-binding domain superfamily [G3DSA:4.10.280.10] (12-72)
  IPR036638 Helix-loop-helix DNA-binding domain superfamily [SSF47459] (14-81)
  IPR045843 Transcription factor IND-like [PTHR16223] (8-88)

pLDDT: mean 75.17, std 20.91, range [36.03, 98.25]

Organism: Trifolium subterraneum (NCBI:txid3900)